Protein AF-A0A9D9QB54-F1 (afdb_monomer_lite)

Secondary structure (DSSP, 8-state):
-HHHHHHHHHHHHHHHHHHHHHHHHHHHHHHHHTTS--PPPHHHHHTT-TTS--HHHHHHHHHHHTTS-TTEEEEEEETTT-BEEEESSTTS-TTPBPPHHHHHHHHHHTTTTEEEEEE--GGGTTSSEEEEEEEETT------HHHHHHHHHHHHHHHHHHHHHHHH-

Structure (mmCIF, N/CA/C/O backbone):
data_AF-A0A9D9QB54-F1
#
_entry.id   AF-A0A9D9QB54-F1
#
loop_
_atom_site.group_PDB
_atom_site.id
_atom_site.type_symbol
_atom_site.label_atom_id
_atom_site.label_alt_id
_atom_site.label_comp_id
_atom_site.label_asym_id
_atom_site.label_entity_id
_atom_site.label_seq_id
_atom_site.pdbx_PDB_ins_code
_atom_site.Cartn_x
_atom_site.Cartn_y
_atom_site.Cartn_z
_atom_site.occupancy
_atom_site.B_iso_or_equiv
_atom_site.auth_seq_id
_atom_site.auth_comp_id
_atom_site.auth_asym_id
_atom_site.auth_atom_id
_atom_site.pdbx_PDB_model_num
ATOM 1 N N . MET A 1 1 ? 40.789 8.961 -47.095 1.00 51.56 1 MET A N 1
ATOM 2 C CA . MET A 1 1 ? 39.612 9.526 -46.387 1.00 51.56 1 MET A CA 1
ATOM 3 C C . MET A 1 1 ? 38.938 8.571 -45.389 1.00 51.56 1 MET A C 1
ATOM 5 O O . MET A 1 1 ? 38.184 9.072 -44.573 1.00 51.56 1 MET A O 1
ATOM 9 N N . LYS A 1 2 ? 39.212 7.252 -45.381 1.00 55.31 2 LYS A N 1
ATOM 10 C CA . LYS A 1 2 ? 38.506 6.275 -44.518 1.00 55.31 2 LYS A CA 1
ATOM 11 C C . LYS A 1 2 ? 38.825 6.368 -43.010 1.00 55.31 2 LYS A C 1
ATOM 13 O O . LYS A 1 2 ? 37.924 6.199 -42.200 1.00 55.31 2 LYS A O 1
ATOM 18 N N . ILE A 1 3 ? 40.056 6.739 -42.642 1.00 61.16 3 ILE A N 1
ATOM 19 C CA . ILE A 1 3 ? 40.488 6.846 -41.233 1.00 61.16 3 ILE A CA 1
ATOM 20 C C . ILE A 1 3 ? 39.731 7.941 -40.467 1.00 61.16 3 ILE A C 1
ATOM 22 O O . ILE A 1 3 ? 39.289 7.699 -39.352 1.00 61.16 3 ILE A O 1
ATOM 26 N N . LYS A 1 4 ? 39.501 9.121 -41.069 1.00 59.84 4 LYS A N 1
ATOM 27 C CA . LYS A 1 4 ? 38.793 10.230 -40.395 1.00 59.84 4 LYS A CA 1
ATOM 28 C C . LYS A 1 4 ? 37.354 9.852 -40.024 1.00 59.84 4 LYS A C 1
ATOM 30 O O . LYS A 1 4 ? 36.880 10.216 -38.953 1.00 59.84 4 LYS A O 1
ATOM 35 N N . THR A 1 5 ? 36.681 9.094 -40.887 1.00 65.06 5 THR A N 1
ATOM 36 C CA . THR A 1 5 ? 35.313 8.618 -40.655 1.00 65.06 5 THR A CA 1
ATOM 37 C C . THR A 1 5 ? 35.266 7.515 -39.595 1.00 65.06 5 THR A C 1
ATOM 39 O O . THR A 1 5 ? 34.358 7.512 -38.771 1.00 65.06 5 THR A O 1
ATOM 42 N N . GLN A 1 6 ? 36.265 6.623 -39.564 1.00 61.62 6 GLN A N 1
ATOM 43 C CA . GLN A 1 6 ? 36.392 5.576 -38.541 1.00 61.62 6 GLN A CA 1
ATOM 44 C C . GLN A 1 6 ? 36.658 6.165 -37.148 1.00 61.62 6 GLN A C 1
ATOM 46 O O . GLN A 1 6 ? 36.022 5.750 -36.184 1.00 61.62 6 GLN A O 1
ATOM 51 N N . SER A 1 7 ? 37.520 7.185 -37.038 1.00 67.88 7 SER A N 1
ATOM 52 C CA . SER A 1 7 ? 37.773 7.883 -35.768 1.00 67.88 7 SER A CA 1
ATOM 53 C C . SER A 1 7 ? 36.525 8.592 -35.241 1.00 67.88 7 SER A C 1
ATOM 55 O O . SER A 1 7 ? 36.246 8.544 -34.047 1.00 67.88 7 SER A O 1
ATOM 57 N N . PHE A 1 8 ? 35.754 9.222 -36.133 1.00 72.81 8 PHE A N 1
ATOM 58 C CA . PHE A 1 8 ? 34.521 9.917 -35.766 1.00 72.81 8 PHE A CA 1
ATOM 59 C C . PHE A 1 8 ? 33.433 8.945 -35.287 1.00 72.81 8 PHE A C 1
ATOM 61 O O . PHE A 1 8 ? 32.773 9.215 -34.289 1.00 72.81 8 PHE A O 1
ATOM 68 N N . LEU A 1 9 ? 33.291 7.787 -35.943 1.00 68.19 9 LEU A N 1
ATOM 69 C CA . LEU A 1 9 ? 32.377 6.715 -35.525 1.00 68.19 9 LEU A CA 1
ATOM 70 C C . LEU A 1 9 ? 32.726 6.155 -34.140 1.00 68.19 9 LEU A C 1
ATOM 72 O O . LEU A 1 9 ? 31.832 5.918 -33.329 1.00 68.19 9 LEU A O 1
ATOM 76 N N . LEU A 1 10 ? 34.017 5.993 -33.850 1.00 69.62 10 LEU A N 1
ATOM 77 C CA . LEU A 1 10 ? 34.497 5.492 -32.561 1.00 69.62 10 LEU A CA 1
ATOM 78 C C . LEU A 1 10 ? 34.233 6.506 -31.436 1.00 69.62 10 LEU A C 1
ATOM 80 O O . LEU A 1 10 ? 33.697 6.150 -30.387 1.00 69.62 10 LEU A O 1
ATOM 84 N N . LEU A 1 11 ? 34.524 7.788 -31.687 1.00 72.94 11 LEU A N 1
ATOM 85 C CA . LEU A 1 11 ? 34.254 8.870 -30.735 1.00 72.94 11 LEU A CA 1
ATOM 86 C C . LEU A 1 11 ? 32.748 9.042 -30.481 1.00 72.94 11 LEU A C 1
ATOM 88 O O . LEU A 1 11 ? 32.321 9.212 -29.341 1.00 72.94 11 LEU A O 1
ATOM 92 N N . ALA A 1 12 ? 31.937 8.951 -31.539 1.00 71.06 12 ALA A N 1
ATOM 93 C CA . ALA A 1 12 ? 30.485 9.015 -31.445 1.00 71.06 12 ALA A CA 1
ATOM 94 C C . ALA A 1 12 ? 29.922 7.844 -30.626 1.00 71.06 12 ALA A C 1
ATOM 96 O O . ALA A 1 12 ? 29.048 8.062 -29.793 1.00 71.06 12 ALA A O 1
ATOM 97 N N . GLY A 1 13 ? 30.456 6.628 -30.783 1.00 67.31 13 GLY A N 1
ATOM 98 C CA . GLY A 1 13 ? 30.081 5.480 -29.954 1.00 67.31 13 GLY A CA 1
ATOM 99 C C . GLY A 1 13 ? 30.371 5.711 -28.468 1.00 67.31 13 GLY A C 1
ATOM 100 O O . GLY A 1 13 ? 29.486 5.538 -27.634 1.00 67.31 13 GLY A O 1
ATOM 101 N N . ILE A 1 14 ? 31.573 6.189 -28.133 1.00 75.56 14 ILE A N 1
ATOM 102 C CA . ILE A 1 14 ? 31.976 6.445 -26.739 1.00 75.56 14 ILE A CA 1
ATOM 103 C C . ILE A 1 14 ? 31.082 7.495 -26.065 1.00 75.56 14 ILE A C 1
ATOM 105 O O . ILE A 1 14 ? 30.858 7.403 -24.864 1.00 75.56 14 ILE A O 1
ATOM 109 N N . ILE A 1 15 ? 30.550 8.469 -26.809 1.00 75.50 15 ILE A N 1
ATOM 110 C CA . ILE A 1 15 ? 29.723 9.550 -26.247 1.00 75.50 15 ILE A CA 1
ATOM 111 C C . ILE A 1 15 ? 28.231 9.196 -26.256 1.00 75.50 15 ILE A C 1
ATOM 113 O O . ILE A 1 15 ? 27.534 9.425 -25.270 1.00 75.50 15 ILE A O 1
ATOM 117 N N . ILE A 1 16 ? 27.720 8.625 -27.347 1.00 75.88 16 ILE A N 1
ATOM 118 C CA . ILE A 1 16 ? 26.283 8.370 -27.517 1.00 75.88 16 ILE A CA 1
ATOM 119 C C . ILE A 1 16 ? 25.831 7.187 -26.652 1.00 75.88 16 ILE A C 1
ATOM 121 O O . ILE A 1 16 ? 24.754 7.244 -26.059 1.00 75.88 16 ILE A O 1
ATOM 125 N N . ILE A 1 17 ? 26.650 6.138 -26.519 1.00 70.12 17 ILE A N 1
ATOM 126 C CA . ILE A 1 17 ? 26.277 4.929 -25.765 1.00 70.12 17 ILE A CA 1
ATOM 127 C C . ILE A 1 17 ? 26.014 5.230 -24.280 1.00 70.12 17 ILE A C 1
ATOM 129 O O . ILE A 1 17 ? 24.939 4.859 -23.801 1.00 70.12 17 ILE A O 1
ATOM 133 N N . PRO A 1 18 ? 26.905 5.922 -23.536 1.00 74.50 18 PRO A N 1
ATOM 134 C CA . PRO A 1 18 ? 26.632 6.273 -22.147 1.00 74.50 18 PRO A CA 1
ATOM 135 C C . PRO A 1 18 ? 25.368 7.111 -21.999 1.00 74.50 18 PRO A C 1
ATOM 137 O O . PRO A 1 18 ? 24.613 6.887 -21.062 1.00 74.50 18 PRO A O 1
ATOM 140 N N . ILE A 1 19 ? 25.104 8.039 -22.925 1.00 78.38 19 ILE A N 1
ATOM 141 C CA . ILE A 1 19 ? 23.927 8.916 -22.870 1.00 78.38 19 ILE A CA 1
ATOM 142 C C . ILE A 1 19 ? 22.635 8.108 -23.050 1.00 78.38 19 ILE A C 1
ATOM 144 O O . ILE A 1 19 ? 21.671 8.313 -22.310 1.00 78.38 19 ILE A O 1
ATOM 148 N N . VAL A 1 20 ? 22.603 7.153 -23.982 1.00 77.56 20 VAL A N 1
ATOM 149 C CA . VAL A 1 20 ? 21.440 6.269 -24.185 1.00 77.56 20 VAL A CA 1
ATOM 150 C C . VAL A 1 20 ? 21.228 5.346 -22.978 1.00 77.56 20 VAL A C 1
ATOM 152 O O . VAL A 1 20 ? 20.096 5.146 -22.530 1.00 77.56 20 VAL A O 1
ATOM 155 N N . LEU A 1 21 ? 22.305 4.826 -22.387 1.00 75.81 21 LEU A N 1
ATOM 156 C CA . LEU A 1 21 ? 22.226 4.004 -21.175 1.00 75.81 21 LEU A CA 1
ATOM 157 C C . LEU A 1 21 ? 21.760 4.811 -19.953 1.00 75.81 21 LEU A C 1
ATOM 159 O O . LEU A 1 21 ? 20.870 4.371 -19.231 1.00 75.81 21 LEU A O 1
ATOM 163 N N . LEU A 1 22 ? 22.302 6.012 -19.743 1.00 77.44 22 LEU A N 1
ATOM 164 C CA . LEU A 1 22 ? 21.913 6.901 -18.646 1.00 77.44 22 LEU A CA 1
ATOM 165 C C . LEU A 1 22 ? 20.468 7.375 -18.782 1.00 77.44 22 LEU A C 1
ATOM 167 O O . LEU A 1 22 ? 19.729 7.349 -17.803 1.00 77.44 22 LEU A O 1
ATOM 171 N N . SER A 1 23 ? 20.049 7.775 -19.983 1.00 74.25 23 SER A N 1
ATOM 172 C CA . SER A 1 23 ? 18.675 8.226 -20.225 1.00 74.25 23 SER A CA 1
ATOM 173 C C . SER A 1 23 ? 17.665 7.095 -20.047 1.00 74.25 23 SER A C 1
ATOM 175 O O . SER A 1 23 ? 16.658 7.297 -19.373 1.00 74.25 23 SER A O 1
ATOM 177 N N . SER A 1 24 ? 17.943 5.892 -20.561 1.00 72.94 24 SER A N 1
ATOM 178 C CA . SER A 1 24 ? 17.076 4.725 -20.343 1.00 72.94 24 SER A CA 1
ATOM 179 C C . SER A 1 24 ? 17.004 4.325 -18.867 1.00 72.94 24 SER A C 1
ATOM 181 O O . SER A 1 24 ? 15.904 4.122 -18.350 1.00 72.94 24 SER A O 1
ATOM 183 N N . TYR A 1 25 ? 18.137 4.302 -18.158 1.00 75.44 25 TYR A N 1
ATOM 184 C CA . TYR A 1 25 ? 18.174 4.045 -16.718 1.00 75.44 25 TYR A CA 1
ATOM 185 C C . TYR A 1 25 ? 17.382 5.092 -15.924 1.00 75.44 25 TYR A C 1
ATOM 187 O O . TYR A 1 25 ? 16.565 4.738 -15.074 1.00 75.44 25 TYR A O 1
ATOM 195 N N . TRP A 1 26 ? 17.571 6.378 -16.230 1.00 75.19 26 TRP A N 1
ATOM 196 C CA . TRP A 1 26 ? 16.858 7.474 -15.577 1.00 75.19 26 TRP A CA 1
ATOM 197 C C . TRP A 1 26 ? 15.345 7.381 -15.800 1.00 75.19 26 TRP A C 1
ATOM 199 O O . TRP A 1 26 ? 14.573 7.537 -14.856 1.00 75.19 26 TRP A O 1
ATOM 209 N N . LEU A 1 27 ? 14.912 7.044 -17.018 1.00 71.31 27 LEU A N 1
ATOM 210 C CA . LEU A 1 27 ? 13.496 6.889 -17.349 1.00 71.31 27 LEU A CA 1
ATOM 211 C C . LEU A 1 27 ? 12.859 5.711 -16.593 1.00 71.31 27 LEU A C 1
ATOM 213 O O . LEU A 1 27 ? 11.761 5.849 -16.053 1.00 71.31 27 LEU A O 1
ATOM 217 N N . MET A 1 28 ? 13.567 4.579 -16.492 1.00 63.81 28 MET A N 1
ATOM 218 C CA . MET A 1 28 ? 13.126 3.423 -15.700 1.00 63.81 28 MET A CA 1
ATOM 219 C C . MET A 1 28 ? 13.053 3.756 -14.205 1.00 63.81 28 MET A C 1
ATOM 221 O O . MET A 1 28 ? 12.087 3.397 -13.531 1.00 63.81 28 MET A O 1
ATOM 225 N N . PHE A 1 29 ? 14.046 4.475 -13.682 1.00 64.06 29 PHE A N 1
ATOM 226 C CA . PHE A 1 29 ? 14.084 4.880 -12.280 1.00 64.06 29 PHE A CA 1
ATOM 227 C C . PHE A 1 29 ? 12.950 5.857 -11.937 1.00 64.06 29 PHE A C 1
ATOM 229 O O . PHE A 1 29 ? 12.258 5.682 -10.935 1.00 64.06 29 PHE A O 1
ATOM 236 N N . HIS A 1 30 ? 12.696 6.841 -12.801 1.00 62.66 30 HIS A N 1
ATOM 237 C CA . HIS A 1 30 ? 11.671 7.853 -12.571 1.00 62.66 30 HIS A CA 1
ATOM 238 C C . HIS A 1 30 ? 10.244 7.290 -12.683 1.00 62.66 30 HIS A C 1
ATOM 240 O O . HIS A 1 30 ? 9.365 7.683 -11.917 1.00 62.66 30 HIS A O 1
ATOM 246 N N . GLN A 1 31 ? 10.001 6.315 -13.569 1.00 57.00 31 GLN A N 1
ATOM 247 C CA . GLN A 1 31 ? 8.706 5.623 -13.623 1.00 57.00 31 GLN A CA 1
ATOM 248 C C . GLN A 1 31 ? 8.407 4.825 -12.347 1.00 57.00 31 GLN A C 1
ATOM 250 O O . GLN A 1 31 ? 7.257 4.769 -11.921 1.00 57.00 31 GLN A O 1
ATOM 255 N N . ARG A 1 32 ? 9.430 4.256 -11.698 1.00 52.44 32 ARG A N 1
ATOM 256 C CA . ARG A 1 32 ? 9.262 3.522 -10.434 1.00 52.44 32 ARG A CA 1
ATOM 257 C C . ARG A 1 32 ? 8.938 4.435 -9.247 1.00 52.44 32 ARG A C 1
ATOM 259 O O . ARG A 1 32 ? 8.271 3.987 -8.320 1.00 52.44 32 ARG A O 1
ATOM 266 N N . GLN A 1 33 ? 9.362 5.702 -9.275 1.00 48.50 33 GLN A N 1
ATOM 267 C CA . GLN A 1 33 ? 9.104 6.666 -8.194 1.00 48.50 33 GLN A CA 1
ATOM 268 C C . GLN A 1 33 ? 7.685 7.252 -8.206 1.00 48.50 33 GLN A C 1
ATOM 270 O O . GLN A 1 33 ? 7.166 7.603 -7.151 1.00 48.50 33 GLN A O 1
ATOM 275 N N . LYS A 1 34 ? 7.019 7.316 -9.366 1.00 43.16 34 LYS A N 1
ATOM 276 C CA . LYS A 1 34 ? 5.667 7.900 -9.492 1.00 43.16 34 LYS A CA 1
ATOM 277 C C . LYS A 1 34 ? 4.533 7.054 -8.891 1.00 43.16 34 LYS A C 1
ATOM 279 O O . LYS A 1 34 ? 3.389 7.484 -8.914 1.00 43.16 34 LYS A O 1
ATOM 284 N N . LEU A 1 35 ? 4.833 5.873 -8.349 1.00 46.62 35 LEU A N 1
ATOM 285 C CA . LEU A 1 35 ? 3.862 5.000 -7.675 1.00 46.62 35 LEU A CA 1
ATOM 286 C C . LEU A 1 35 ? 3.708 5.289 -6.171 1.00 46.62 35 LEU A C 1
ATOM 288 O O . LEU A 1 35 ? 2.917 4.628 -5.496 1.00 46.62 35 LEU A O 1
ATOM 292 N N . GLY A 1 36 ? 4.419 6.285 -5.634 1.00 49.00 36 GLY A N 1
AT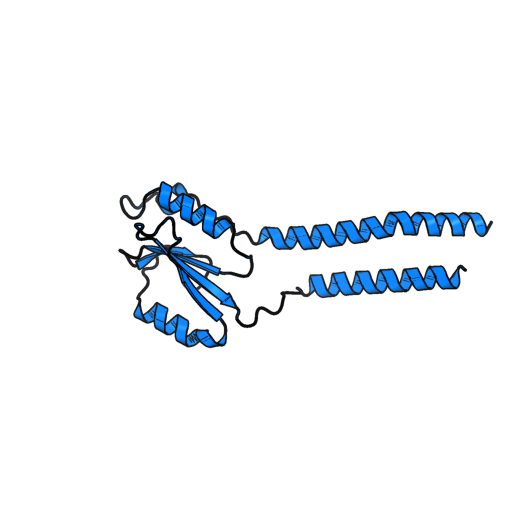OM 293 C CA . GLY A 1 36 ? 4.051 6.883 -4.354 1.00 49.00 36 GLY A CA 1
ATOM 294 C C . GLY A 1 36 ? 2.736 7.640 -4.523 1.00 49.00 36 GLY A C 1
ATOM 295 O O . GLY A 1 36 ? 2.757 8.803 -4.903 1.00 49.00 36 GLY A O 1
ATOM 296 N N . SER A 1 37 ? 1.601 6.962 -4.319 1.00 54.72 37 SER A N 1
ATOM 297 C CA . SER A 1 37 ? 0.285 7.607 -4.209 1.00 54.72 37 SER A CA 1
ATOM 298 C C . SER A 1 37 ? 0.407 8.821 -3.300 1.00 54.72 37 SER A C 1
ATOM 300 O O . SER A 1 37 ? 0.923 8.681 -2.191 1.00 54.72 37 SER A O 1
ATOM 302 N N . ASP A 1 38 ? -0.097 9.966 -3.751 1.00 66.50 38 ASP A N 1
ATOM 303 C CA . ASP A 1 38 ? -0.223 11.152 -2.912 1.00 66.50 38 ASP A CA 1
ATOM 304 C C . ASP A 1 38 ? -1.069 10.759 -1.693 1.00 66.50 38 ASP A C 1
ATOM 306 O O . ASP A 1 38 ? -2.202 10.288 -1.842 1.00 66.50 38 ASP A O 1
ATOM 310 N N . VAL A 1 39 ? -0.460 10.762 -0.504 1.00 73.94 39 VAL A N 1
ATOM 311 C CA . VAL A 1 39 ? -1.145 10.360 0.728 1.00 73.94 39 VAL A CA 1
ATOM 312 C C . VAL A 1 39 ? -1.790 11.618 1.300 1.00 73.94 39 VAL A C 1
ATOM 314 O O . VAL A 1 39 ? -1.049 12.568 1.596 1.00 73.94 39 VAL A O 1
ATOM 317 N N . PRO A 1 40 ? -3.123 11.626 1.479 1.00 76.31 40 PRO A N 1
ATOM 318 C CA . PRO A 1 40 ? -3.844 12.825 1.860 1.00 76.31 40 PRO A CA 1
ATOM 319 C C . PRO A 1 40 ? -3.389 13.385 3.210 1.00 76.31 40 PRO A C 1
ATOM 321 O O . PRO A 1 40 ? -2.948 12.661 4.114 1.00 76.31 40 PRO A O 1
ATOM 324 N N . THR A 1 41 ? -3.462 14.706 3.331 1.00 77.81 41 THR A N 1
ATOM 325 C CA . THR A 1 41 ? -3.109 15.435 4.558 1.00 77.81 41 THR A CA 1
ATOM 326 C C . THR A 1 41 ? -4.217 15.265 5.606 1.00 77.81 41 THR A C 1
ATOM 328 O O . THR A 1 41 ? -5.356 14.967 5.261 1.00 77.81 41 THR A O 1
ATOM 331 N N . TYR A 1 42 ? -3.915 15.459 6.897 1.00 75.31 42 TYR A N 1
ATOM 332 C CA . TYR A 1 42 ? -4.915 15.348 7.975 1.00 75.31 42 TYR A CA 1
ATOM 333 C C . TYR A 1 42 ? -6.178 16.176 7.689 1.00 75.31 42 TYR A C 1
ATOM 335 O O . TYR A 1 42 ? -7.296 15.685 7.826 1.00 75.31 42 TYR A O 1
ATOM 343 N N . GLU A 1 43 ? -6.000 17.409 7.217 1.00 72.44 43 GLU A N 1
ATOM 344 C CA . GLU A 1 43 ? -7.099 18.317 6.875 1.00 72.44 43 GLU A CA 1
ATOM 345 C C . GLU A 1 43 ? -8.013 17.761 5.774 1.00 72.44 43 GLU A C 1
ATOM 347 O O . GLU A 1 43 ? -9.216 17.989 5.808 1.00 72.44 43 GLU A O 1
ATOM 352 N N . GLU A 1 44 ? -7.478 16.994 4.824 1.00 72.56 44 GLU A N 1
ATOM 353 C CA . GLU A 1 44 ? -8.249 16.427 3.709 1.00 72.56 44 GLU A CA 1
ATOM 354 C C . GLU A 1 44 ? -9.121 15.244 4.148 1.00 72.56 44 GLU A C 1
ATOM 356 O O . GLU A 1 44 ? -10.142 14.963 3.529 1.00 72.56 44 GLU A O 1
ATOM 361 N N . ILE A 1 45 ? -8.740 14.553 5.226 1.00 70.88 45 ILE A N 1
ATOM 362 C CA . ILE A 1 45 ? -9.462 13.377 5.736 1.00 70.88 45 ILE A CA 1
ATOM 363 C C . ILE A 1 45 ? -10.440 13.759 6.844 1.00 70.88 45 ILE A C 1
ATOM 365 O O . ILE A 1 45 ? -11.495 13.141 6.979 1.00 70.88 45 ILE A O 1
ATOM 369 N N . PHE A 1 46 ? -10.103 14.774 7.643 1.00 71.56 46 PHE A N 1
ATOM 370 C CA . PHE A 1 46 ? -10.800 15.074 8.895 1.00 71.56 46 PHE A CA 1
ATOM 371 C C . PHE A 1 46 ? -11.590 16.388 8.891 1.00 71.56 46 PHE A C 1
ATOM 373 O O . PHE A 1 46 ? -12.054 16.813 9.948 1.00 71.56 46 PHE A O 1
ATOM 380 N N . GLN A 1 47 ? -11.841 16.988 7.723 1.00 61.69 47 GLN A N 1
ATOM 381 C CA . GLN A 1 47 ? -12.667 18.200 7.593 1.00 61.69 47 GLN A CA 1
ATOM 382 C C . GLN A 1 47 ? -14.099 18.068 8.164 1.00 61.69 47 GLN A C 1
ATOM 384 O O . GLN A 1 47 ? -14.712 19.082 8.487 1.00 61.69 47 GLN A O 1
ATOM 389 N N . GLU A 1 48 ? -14.611 16.847 8.373 1.00 52.06 48 GLU A N 1
ATOM 390 C CA . GLU A 1 48 ? -15.978 16.598 8.870 1.00 52.06 48 GLU A CA 1
ATOM 391 C C . GLU A 1 48 ? -16.083 15.796 10.184 1.00 52.06 48 GLU A C 1
ATOM 393 O O . GLU A 1 48 ? -17.184 15.654 10.720 1.00 52.06 48 GLU A O 1
ATOM 398 N N . LYS A 1 49 ? -14.986 15.264 10.750 1.00 55.91 49 LYS A N 1
ATOM 399 C CA . LYS A 1 49 ? -15.069 14.303 11.874 1.00 55.91 49 LYS A CA 1
ATOM 400 C C . LYS A 1 49 ? -14.241 14.719 13.083 1.00 55.91 49 LYS A C 1
ATOM 402 O O . LYS A 1 49 ? -13.052 14.446 13.176 1.00 55.91 49 LYS A O 1
ATOM 407 N N . GLN A 1 50 ? -14.923 15.318 14.058 1.00 51.00 50 GLN A N 1
ATOM 408 C CA . GLN A 1 50 ? -14.331 15.966 15.235 1.00 51.00 50 GLN A CA 1
ATOM 409 C C . GLN A 1 50 ? -13.600 15.069 16.254 1.00 51.00 50 GLN A C 1
ATOM 411 O O . GLN A 1 50 ? -13.127 15.623 17.235 1.00 51.00 50 GLN A O 1
ATOM 416 N N . ASN A 1 51 ? -13.487 13.739 16.116 1.00 53.62 51 ASN A N 1
ATOM 417 C CA . ASN A 1 51 ? -13.058 12.925 17.274 1.00 53.62 51 ASN A CA 1
ATOM 418 C C . ASN A 1 51 ? -12.339 11.592 17.007 1.00 53.62 51 ASN A C 1
ATOM 420 O O . ASN A 1 51 ? -12.200 10.802 17.937 1.00 53.62 51 ASN A O 1
ATOM 424 N N . LEU A 1 52 ? -11.895 11.287 15.785 1.00 58.91 52 LEU A N 1
ATOM 42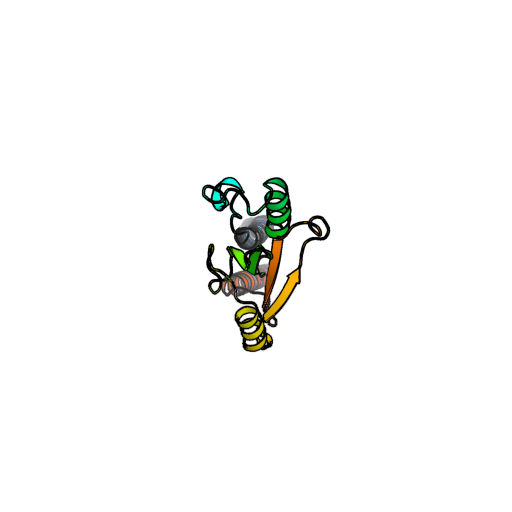5 C CA . LEU A 1 52 ? -11.454 9.913 15.490 1.00 58.91 52 LEU A CA 1
ATOM 426 C C . LEU A 1 52 ? -9.943 9.686 15.576 1.00 58.91 52 LEU A C 1
ATOM 428 O O . LEU A 1 52 ? -9.523 8.555 15.812 1.00 58.91 52 LEU A O 1
ATOM 432 N N . THR A 1 53 ? -9.100 10.712 15.422 1.00 65.69 53 THR A N 1
ATOM 433 C CA . THR A 1 53 ? -7.640 10.553 15.551 1.00 65.69 53 THR A CA 1
ATOM 434 C C . THR A 1 53 ? -6.931 11.893 15.768 1.00 65.69 53 THR A C 1
ATOM 436 O O . THR A 1 53 ? -7.349 12.900 15.208 1.00 65.69 53 THR A O 1
ATOM 439 N N . SER A 1 54 ? -5.839 11.916 16.542 1.00 75.44 54 SER A N 1
ATOM 440 C CA . SER A 1 54 ? -4.943 13.077 16.637 1.00 75.44 54 SER A CA 1
ATOM 441 C C . SER A 1 54 ? -4.278 13.379 15.287 1.00 75.44 54 SER A C 1
ATOM 443 O O . SER A 1 54 ? -3.826 12.466 14.591 1.00 75.44 54 SER A O 1
ATOM 445 N N . ALA A 1 55 ? -4.147 14.664 14.946 1.00 78.44 55 ALA A N 1
ATOM 446 C CA . ALA A 1 55 ? -3.408 15.118 13.763 1.00 78.44 55 ALA A CA 1
ATOM 447 C C . ALA A 1 55 ? -1.958 14.612 13.745 1.00 78.44 55 ALA A C 1
ATOM 449 O O . ALA A 1 55 ? -1.412 14.283 12.692 1.00 78.44 55 ALA A O 1
ATOM 450 N N . GLU A 1 56 ? -1.351 14.495 14.927 1.00 81.81 56 GLU A N 1
ATOM 451 C CA . GLU A 1 56 ? 0.006 13.982 15.081 1.00 81.81 56 GLU A CA 1
ATOM 452 C C . GLU A 1 56 ? 0.101 12.490 14.727 1.00 81.81 56 GLU A C 1
ATOM 454 O O . GLU A 1 56 ? 1.047 12.063 14.061 1.00 81.81 56 GLU A O 1
ATOM 459 N N . ASP A 1 57 ? -0.900 11.696 15.113 1.00 81.88 57 ASP A N 1
ATOM 460 C CA . ASP A 1 57 ? -0.944 10.266 14.803 1.00 81.88 57 ASP A CA 1
ATOM 461 C C . ASP A 1 57 ? -1.144 10.027 13.306 1.00 81.88 57 ASP A C 1
ATOM 463 O O . ASP A 1 57 ? -0.500 9.145 12.726 1.00 81.88 57 ASP A O 1
ATOM 467 N N . TRP A 1 58 ? -1.982 10.852 12.667 1.00 85.31 58 TRP A N 1
ATOM 468 C CA . TRP A 1 58 ? -2.165 10.811 11.220 1.00 85.31 58 TRP A CA 1
ATOM 469 C C . TRP A 1 58 ? -0.865 11.114 10.479 1.00 85.31 58 TRP A C 1
ATOM 471 O O . TRP A 1 58 ? -0.480 10.352 9.595 1.00 85.31 58 TRP A O 1
ATOM 481 N N . GLU A 1 59 ? -0.150 12.177 10.851 1.00 84.88 59 GLU A N 1
ATOM 482 C CA . GLU A 1 59 ? 1.091 12.550 10.166 1.00 84.88 59 GLU A CA 1
ATOM 483 C C . GLU A 1 59 ? 2.180 11.479 10.341 1.00 84.88 59 GLU A C 1
ATOM 485 O O . GLU A 1 59 ? 2.911 11.143 9.402 1.00 84.88 59 GLU A O 1
ATOM 490 N N . ARG A 1 60 ? 2.239 10.835 11.512 1.00 83.50 60 ARG A N 1
ATOM 491 C CA . ARG A 1 60 ? 3.122 9.681 11.736 1.00 83.50 60 ARG A CA 1
ATOM 492 C C . ARG A 1 60 ? 2.767 8.515 10.813 1.00 83.50 60 ARG A C 1
ATOM 494 O O . ARG A 1 60 ? 3.666 7.950 10.185 1.00 83.50 60 ARG A O 1
ATOM 501 N N . ILE A 1 61 ? 1.486 8.171 10.676 1.00 84.75 61 ILE A N 1
ATOM 502 C CA . ILE A 1 61 ? 1.037 7.120 9.750 1.00 84.75 61 ILE A CA 1
ATOM 503 C C . ILE A 1 61 ? 1.278 7.494 8.294 1.00 84.75 61 ILE A C 1
ATOM 505 O O . ILE A 1 61 ? 1.754 6.659 7.525 1.00 84.75 61 ILE A O 1
ATOM 509 N N . ARG A 1 62 ? 1.038 8.749 7.924 1.00 84.75 62 ARG A N 1
ATOM 510 C CA . ARG A 1 62 ? 1.325 9.277 6.595 1.00 84.75 62 ARG A CA 1
ATOM 511 C C . ARG A 1 62 ? 2.795 9.079 6.260 1.00 84.75 62 ARG A C 1
ATOM 513 O O . ARG A 1 62 ? 3.108 8.472 5.242 1.00 84.75 62 ARG A O 1
ATOM 520 N N . SER A 1 63 ? 3.698 9.473 7.157 1.00 82.94 63 SER A N 1
ATOM 521 C CA . SER A 1 63 ? 5.140 9.297 6.964 1.00 82.94 63 SER A CA 1
ATOM 522 C C . SER A 1 63 ? 5.552 7.825 6.790 1.00 82.94 63 SER A C 1
ATOM 524 O O . SER A 1 63 ? 6.461 7.523 6.013 1.00 82.94 63 SER A O 1
ATOM 526 N N . PHE A 1 64 ? 4.864 6.903 7.472 1.00 82.06 64 PHE A N 1
ATOM 527 C CA . PHE A 1 64 ? 5.074 5.462 7.342 1.00 82.06 64 PHE A CA 1
ATOM 528 C C . PHE A 1 64 ? 4.592 4.941 5.981 1.00 82.06 64 PHE A C 1
ATOM 530 O O . PHE A 1 64 ? 5.319 4.220 5.297 1.00 82.06 64 PHE A O 1
ATOM 537 N N . ILE A 1 65 ? 3.396 5.345 5.556 1.00 82.69 65 ILE A N 1
ATOM 538 C CA . ILE A 1 65 ? 2.772 4.916 4.299 1.00 82.69 65 ILE A CA 1
ATOM 539 C C . ILE A 1 65 ? 3.498 5.498 3.090 1.00 82.69 65 ILE A C 1
ATOM 541 O O . ILE A 1 65 ? 3.706 4.785 2.113 1.00 82.69 65 ILE A O 1
ATOM 545 N N . SER A 1 66 ? 3.952 6.748 3.159 1.00 79.50 66 SER A N 1
ATOM 546 C CA . SER A 1 66 ? 4.685 7.406 2.073 1.00 79.50 66 SER A CA 1
ATOM 547 C C . SER A 1 66 ? 6.027 6.738 1.756 1.00 79.50 66 SER A C 1
ATOM 549 O O . SER A 1 66 ? 6.567 6.926 0.670 1.00 79.50 66 SER A O 1
ATOM 551 N N . ARG A 1 67 ? 6.578 5.934 2.677 1.00 77.00 67 ARG A N 1
ATOM 552 C CA . ARG A 1 67 ? 7.832 5.182 2.481 1.00 77.00 67 ARG A CA 1
ATOM 553 C C . ARG A 1 67 ? 7.614 3.752 1.977 1.00 77.00 67 ARG A C 1
ATOM 555 O O . ARG A 1 67 ? 8.576 2.989 1.886 1.00 77.00 67 ARG A O 1
ATOM 562 N N . ARG A 1 68 ? 6.371 3.359 1.683 1.00 73.69 68 ARG A N 1
ATOM 563 C CA . ARG A 1 68 ? 6.050 1.986 1.281 1.00 73.69 68 ARG A CA 1
ATOM 564 C C . ARG A 1 68 ? 6.618 1.633 -0.102 1.00 73.69 68 ARG A C 1
ATOM 566 O O . ARG A 1 68 ? 6.686 2.494 -0.982 1.00 73.69 68 ARG A O 1
ATOM 573 N N . PRO A 1 69 ? 6.954 0.355 -0.338 1.00 69.94 69 PRO A N 1
ATOM 574 C CA . PRO A 1 69 ? 7.224 -0.150 -1.677 1.00 69.94 69 PRO A CA 1
ATOM 575 C C . PRO A 1 69 ? 6.022 0.054 -2.624 1.00 69.94 69 PRO A C 1
ATOM 577 O O . PRO A 1 69 ? 4.879 -0.117 -2.200 1.00 69.94 69 PRO A O 1
ATOM 580 N N . PRO A 1 70 ? 6.249 0.346 -3.918 1.00 67.75 70 PRO A N 1
ATOM 581 C CA . PRO A 1 70 ? 5.183 0.651 -4.882 1.00 67.75 70 PRO A CA 1
ATOM 582 C C . PRO A 1 70 ? 4.268 -0.539 -5.217 1.00 67.75 70 PRO A C 1
ATOM 584 O O . PRO A 1 70 ? 3.229 -0.363 -5.838 1.00 67.75 70 PRO A O 1
ATOM 587 N N . ASN A 1 71 ? 4.654 -1.757 -4.833 1.00 73.94 71 ASN A N 1
ATOM 588 C CA . ASN A 1 71 ? 3.886 -2.989 -5.027 1.00 73.94 71 ASN A CA 1
ATOM 589 C C . ASN A 1 71 ? 3.045 -3.381 -3.798 1.00 73.94 71 ASN A C 1
ATOM 591 O O . ASN A 1 71 ? 2.578 -4.519 -3.717 1.00 73.94 71 ASN A O 1
ATOM 595 N N . MET A 1 72 ? 2.916 -2.481 -2.822 1.00 83.00 72 MET A N 1
ATOM 596 C CA . MET A 1 72 ? 2.094 -2.685 -1.636 1.00 83.00 72 MET A CA 1
ATOM 597 C C . MET A 1 72 ? 0.889 -1.763 -1.673 1.00 83.00 72 MET A C 1
ATOM 599 O O . MET A 1 72 ? 1.019 -0.541 -1.753 1.00 83.00 72 MET A O 1
ATOM 603 N N . GLU A 1 73 ? -0.282 -2.362 -1.540 1.00 87.19 73 GLU A N 1
ATOM 604 C CA . GLU A 1 73 ? -1.510 -1.625 -1.297 1.00 87.19 73 GLU A CA 1
ATOM 605 C C . GLU A 1 73 ? -1.767 -1.586 0.200 1.00 87.19 73 GLU A C 1
ATOM 607 O O . GLU A 1 73 ? -1.425 -2.506 0.950 1.00 87.19 73 GLU A O 1
ATOM 612 N N . ILE A 1 74 ? -2.363 -0.492 0.643 1.00 89.56 74 ILE A N 1
ATOM 613 C CA . ILE A 1 74 ? -2.594 -0.210 2.050 1.00 89.56 74 ILE A CA 1
ATOM 614 C C . ILE A 1 74 ? -3.993 0.347 2.247 1.00 89.56 74 ILE A C 1
ATOM 616 O O . ILE A 1 74 ? -4.448 1.183 1.463 1.00 89.56 74 ILE A O 1
ATOM 620 N N . THR A 1 75 ? -4.607 -0.070 3.344 1.00 90.50 75 THR A N 1
ATOM 621 C CA . THR A 1 75 ? -5.825 0.497 3.908 1.00 90.50 75 THR A CA 1
ATOM 622 C C . THR A 1 75 ? -5.546 0.868 5.361 1.00 90.50 75 THR A C 1
ATOM 624 O O . THR A 1 75 ? -5.071 0.041 6.136 1.00 90.50 75 THR A O 1
ATOM 627 N N . VAL A 1 76 ? -5.815 2.115 5.730 1.00 89.56 76 VAL A N 1
ATOM 628 C CA . VAL A 1 76 ? -5.776 2.615 7.105 1.00 89.56 76 VAL A CA 1
ATOM 629 C C . VAL A 1 76 ? -7.199 2.730 7.596 1.00 89.56 76 VAL A C 1
ATOM 631 O O . VAL A 1 76 ? -8.035 3.359 6.944 1.00 89.56 76 VAL A O 1
ATOM 634 N N . PHE A 1 77 ? -7.462 2.150 8.754 1.00 89.50 77 PHE A N 1
ATOM 635 C CA . PHE A 1 77 ? -8.755 2.246 9.402 1.00 89.50 77 PHE A CA 1
ATOM 636 C C . PHE A 1 77 ? -8.587 2.484 10.897 1.00 89.50 77 PHE A C 1
ATOM 638 O O . PHE A 1 77 ? -7.566 2.139 11.499 1.00 89.50 77 PHE A O 1
ATOM 645 N N . ASP A 1 78 ? -9.603 3.092 11.489 1.00 87.81 78 ASP A N 1
ATOM 646 C CA . ASP A 1 78 ? -9.696 3.267 12.930 1.00 87.81 78 ASP A CA 1
ATOM 647 C C . ASP A 1 78 ? -10.271 1.994 13.564 1.00 87.81 78 ASP A C 1
ATOM 649 O O . ASP A 1 78 ? -11.356 1.544 13.213 1.00 87.81 78 ASP A O 1
ATOM 653 N N . LYS A 1 79 ? -9.557 1.400 14.518 1.00 86.12 79 LYS A N 1
ATOM 654 C CA . LYS A 1 79 ? -9.969 0.201 15.258 1.00 86.12 79 LYS A CA 1
ATOM 655 C C . LYS A 1 79 ? -11.220 0.429 16.106 1.00 86.12 79 LYS A C 1
ATOM 657 O O . LYS A 1 79 ? -11.952 -0.526 16.350 1.00 86.12 79 LYS A O 1
ATOM 662 N N . ALA A 1 80 ? -11.448 1.650 16.596 1.00 83.94 80 ALA A N 1
ATOM 663 C CA . ALA A 1 80 ? -12.589 1.944 17.461 1.00 83.94 80 ALA A CA 1
ATOM 664 C C . ALA A 1 80 ? -13.902 1.964 16.669 1.00 83.94 80 ALA A C 1
ATOM 666 O O . ALA A 1 80 ? -14.908 1.409 17.110 1.00 83.94 80 ALA A O 1
ATOM 667 N N . THR A 1 81 ? -13.886 2.575 15.485 1.00 85.25 81 THR A N 1
ATOM 668 C CA . THR A 1 81 ? -15.071 2.709 14.623 1.00 85.25 81 THR A CA 1
ATOM 669 C C . THR A 1 81 ? -15.134 1.713 13.474 1.00 85.25 81 THR A C 1
ATOM 671 O O . THR A 1 81 ? -16.178 1.597 12.825 1.00 85.25 81 THR A O 1
ATOM 674 N N . MET A 1 82 ? -14.037 0.992 13.238 1.00 87.75 82 MET A N 1
ATOM 675 C CA . MET A 1 82 ? -13.794 0.161 12.061 1.00 87.75 82 MET A CA 1
ATOM 676 C C . MET A 1 82 ? -13.934 0.934 10.744 1.00 87.75 82 MET A C 1
ATOM 678 O O . MET A 1 82 ? -14.204 0.344 9.703 1.00 87.75 82 MET A O 1
ATOM 682 N N . GLU A 1 83 ? -13.782 2.255 10.764 1.00 89.06 83 GLU A N 1
ATOM 683 C CA . GLU A 1 83 ? -13.975 3.090 9.586 1.00 89.06 83 GLU A CA 1
ATOM 684 C C . GLU A 1 83 ? -12.676 3.258 8.791 1.00 89.06 83 GLU A C 1
ATOM 686 O O . GLU A 1 83 ? -11.622 3.545 9.360 1.00 89.06 83 GLU A O 1
ATOM 691 N N . VAL A 1 84 ? -12.749 3.096 7.468 1.00 88.88 84 VAL A N 1
ATOM 692 C CA . VAL A 1 84 ? -11.630 3.334 6.550 1.00 88.88 84 VAL A CA 1
ATOM 693 C C . VAL A 1 84 ? -11.360 4.830 6.434 1.00 88.88 84 VAL A C 1
ATOM 695 O O . VAL A 1 84 ? -12.183 5.584 5.920 1.00 88.88 84 VAL A O 1
ATOM 698 N N . LEU A 1 85 ? -10.164 5.249 6.830 1.00 86.62 85 LEU A N 1
ATOM 699 C CA . LEU A 1 85 ? -9.710 6.637 6.729 1.00 86.62 85 LEU A CA 1
ATOM 700 C C . LEU A 1 85 ? -8.983 6.906 5.414 1.00 86.62 85 LEU A C 1
ATOM 702 O O . LEU A 1 85 ? -9.086 7.989 4.851 1.00 86.62 85 LEU A O 1
ATOM 706 N N . TYR A 1 86 ? -8.256 5.908 4.917 1.00 86.62 86 TYR A N 1
ATOM 707 C CA . TYR A 1 86 ? -7.534 5.979 3.654 1.00 86.62 86 TYR A CA 1
ATOM 708 C C . TYR A 1 86 ? -7.359 4.578 3.088 1.00 86.62 86 TYR A C 1
ATOM 710 O O . TYR A 1 86 ? -7.094 3.632 3.826 1.00 86.62 86 TYR A O 1
ATOM 718 N N . SER A 1 87 ? -7.467 4.430 1.774 1.00 86.44 87 SER A N 1
ATOM 719 C CA . SER A 1 87 ? -7.246 3.147 1.125 1.00 86.44 87 SER A CA 1
ATOM 720 C C . SER A 1 87 ? -6.727 3.326 -0.286 1.00 86.44 87 SER A C 1
ATOM 722 O O . SER A 1 87 ? -7.151 4.209 -1.022 1.00 86.44 87 SER A O 1
ATOM 724 N N . THR A 1 88 ? -5.819 2.436 -0.657 1.00 85.31 88 THR A N 1
ATOM 725 C CA . THR A 1 88 ? -5.388 2.216 -2.044 1.00 85.31 88 THR A CA 1
ATOM 726 C C . THR A 1 88 ? -5.908 0.902 -2.609 1.00 85.31 88 THR A C 1
ATOM 728 O O . THR A 1 88 ? -5.685 0.612 -3.777 1.00 85.31 88 THR A O 1
ATOM 731 N N . MET A 1 89 ? -6.611 0.111 -1.795 1.00 83.75 89 MET A N 1
ATOM 732 C CA . MET A 1 89 ? -7.303 -1.089 -2.244 1.00 83.75 89 MET A CA 1
ATOM 733 C C . MET A 1 89 ? -8.698 -0.695 -2.723 1.00 83.75 89 MET A C 1
ATOM 735 O O . MET A 1 89 ? -9.477 -0.147 -1.945 1.00 83.75 89 MET A O 1
ATOM 739 N N . GLU A 1 90 ? -9.039 -1.028 -3.967 1.00 81.69 90 GLU A N 1
ATOM 740 C CA . GLU A 1 90 ? -10.361 -0.738 -4.551 1.00 81.69 90 GLU A CA 1
ATOM 741 C C . GLU A 1 90 ? -11.522 -1.350 -3.749 1.00 81.69 90 GLU A C 1
ATOM 743 O O . GLU A 1 90 ? -12.640 -0.848 -3.780 1.00 81.69 90 GLU A O 1
ATOM 748 N N . GLN A 1 91 ? -11.262 -2.435 -3.015 1.00 84.00 91 GLN A N 1
ATOM 749 C CA . GLN A 1 91 ? -12.273 -3.170 -2.253 1.00 84.00 91 GLN A CA 1
ATOM 750 C C . GLN A 1 91 ? -12.687 -2.482 -0.946 1.00 84.00 91 GLN A C 1
ATOM 752 O O . GLN A 1 91 ? -13.718 -2.837 -0.376 1.00 84.00 91 GLN A O 1
ATOM 757 N N . PHE A 1 92 ? -11.889 -1.527 -0.463 1.00 87.44 92 PHE A N 1
ATOM 758 C CA . PHE A 1 92 ? -12.142 -0.804 0.779 1.00 87.44 92 PHE A CA 1
ATOM 759 C C . PHE A 1 92 ? -12.171 0.688 0.474 1.00 87.44 92 PHE A C 1
ATOM 761 O O . PHE A 1 92 ? -11.120 1.312 0.345 1.00 87.44 92 PHE A O 1
ATOM 768 N N . ALA A 1 93 ? -13.363 1.259 0.328 1.00 83.44 93 ALA A N 1
ATOM 769 C CA . ALA A 1 93 ? -13.519 2.679 0.033 1.00 83.44 93 ALA A CA 1
ATOM 770 C C . ALA A 1 93 ? -13.325 3.534 1.296 1.00 83.44 93 ALA A C 1
ATOM 772 O O . ALA A 1 93 ? -13.630 3.098 2.405 1.00 83.44 93 ALA A O 1
ATOM 773 N N . GLN A 1 94 ? -12.853 4.772 1.134 1.00 83.38 94 GLN A N 1
ATOM 774 C CA . GLN A 1 94 ? -12.793 5.738 2.234 1.00 83.38 94 GLN A CA 1
ATOM 775 C C . GLN A 1 94 ? -14.197 5.989 2.813 1.00 83.38 94 GLN A C 1
ATOM 777 O O . GLN A 1 94 ? -15.176 6.069 2.074 1.00 83.38 94 GLN A O 1
ATOM 782 N N . GLY A 1 95 ? -14.304 6.071 4.140 1.00 82.88 95 GLY A N 1
ATOM 783 C CA . GLY A 1 95 ? -15.566 6.219 4.871 1.00 82.88 95 GLY A CA 1
ATOM 784 C C . GLY A 1 95 ? -16.367 4.923 5.043 1.00 82.88 95 GLY A C 1
ATOM 785 O O . GLY A 1 95 ? -17.364 4.899 5.768 1.00 82.88 95 GLY A O 1
ATOM 786 N N . GLN A 1 96 ? -15.949 3.820 4.413 1.00 86.81 96 GLN A N 1
ATOM 787 C CA . GLN A 1 96 ? -16.590 2.522 4.593 1.00 86.81 96 GLN A CA 1
ATOM 7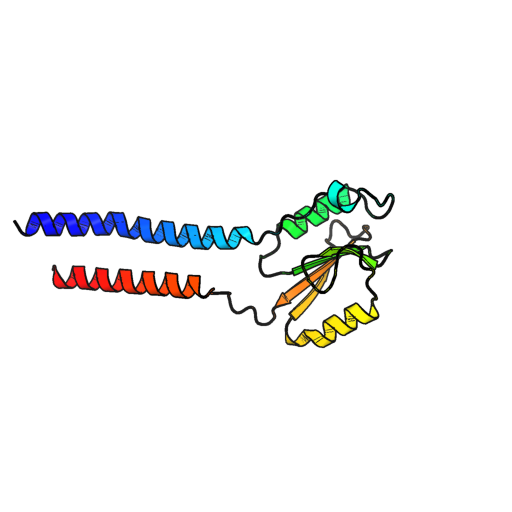88 C C . GLN A 1 96 ? -16.327 1.989 6.005 1.00 86.81 96 GLN A C 1
ATOM 790 O O . GLN A 1 96 ? -15.191 1.985 6.477 1.00 86.81 96 GLN A O 1
ATOM 795 N N . LYS A 1 97 ? -17.363 1.463 6.667 1.00 89.44 97 LYS A N 1
ATOM 796 C CA . LYS A 1 97 ? -17.187 0.661 7.883 1.00 89.44 97 LYS A CA 1
ATOM 797 C C . LYS A 1 97 ? -16.846 -0.776 7.517 1.00 89.44 97 LYS A C 1
ATOM 799 O O . LYS A 1 97 ? -17.584 -1.436 6.786 1.00 89.44 97 LYS A O 1
ATOM 804 N N . LEU A 1 98 ? -15.727 -1.250 8.037 1.00 88.50 98 LEU A N 1
ATOM 805 C CA . LEU A 1 98 ? -15.259 -2.612 7.881 1.00 88.50 98 LEU A CA 1
ATOM 806 C C . LEU A 1 98 ? -15.942 -3.512 8.910 1.00 88.50 98 LEU A C 1
ATOM 808 O O . LEU A 1 98 ? -16.045 -3.187 10.090 1.00 88.50 98 LEU A O 1
ATOM 812 N N . ASP A 1 99 ? -16.375 -4.681 8.459 1.00 88.81 99 ASP A N 1
ATOM 813 C CA . ASP A 1 99 ? -16.751 -5.772 9.348 1.00 88.81 99 ASP A CA 1
ATOM 814 C C . ASP A 1 99 ? -15.554 -6.719 9.473 1.00 88.81 99 ASP A C 1
ATOM 816 O O . ASP A 1 99 ? -15.004 -7.171 8.465 1.00 88.81 99 ASP A O 1
ATOM 820 N N . ASN A 1 100 ? -15.164 -7.039 10.709 1.00 85.12 100 ASN A N 1
ATOM 821 C CA . ASN A 1 100 ? -14.091 -7.986 11.008 1.00 85.12 100 ASN A CA 1
ATOM 822 C C . ASN A 1 100 ? -14.298 -9.330 10.308 1.00 85.12 100 ASN A C 1
ATOM 824 O O . ASN A 1 100 ? -13.334 -9.926 9.824 1.00 85.12 100 ASN A O 1
ATOM 828 N N . ARG A 1 101 ? -15.547 -9.806 10.227 1.00 87.44 101 ARG A N 1
ATOM 829 C CA . ARG A 1 101 ? -15.847 -11.073 9.556 1.00 87.44 101 ARG A CA 1
ATOM 830 C C . ARG A 1 101 ? -15.576 -10.978 8.058 1.00 87.44 101 ARG A C 1
ATOM 832 O O . ARG A 1 101 ? -14.924 -11.861 7.509 1.00 87.44 101 ARG A O 1
ATOM 839 N N . ASN A 1 102 ? -16.010 -9.890 7.428 1.00 85.94 102 ASN A N 1
ATOM 840 C CA . ASN A 1 102 ? -15.802 -9.658 6.000 1.00 85.94 102 ASN A CA 1
ATOM 841 C C . ASN A 1 102 ? -14.322 -9.439 5.667 1.00 85.94 102 ASN A C 1
ATOM 843 O O . ASN A 1 102 ? -13.851 -9.958 4.662 1.00 85.94 102 ASN A O 1
ATOM 847 N N . LEU A 1 103 ? -13.571 -8.738 6.521 1.00 87.94 103 LEU A N 1
ATOM 848 C CA . LEU A 1 103 ? -12.119 -8.570 6.386 1.00 87.94 103 LEU A CA 1
ATOM 849 C C . LEU A 1 103 ? -11.379 -9.907 6.448 1.00 87.94 103 LEU A C 1
ATOM 851 O O . LEU A 1 103 ? -10.525 -10.188 5.606 1.00 87.94 103 LEU A O 1
ATOM 855 N N . LEU A 1 104 ? -11.703 -10.731 7.449 1.00 89.12 104 LEU A N 1
ATOM 856 C CA . LEU A 1 104 ? -11.072 -12.034 7.621 1.00 89.12 104 LEU A CA 1
ATOM 857 C C . LEU A 1 104 ? -11.422 -12.961 6.458 1.00 89.12 104 LEU A C 1
ATOM 859 O O . LEU A 1 104 ? -10.529 -13.580 5.888 1.00 89.12 104 LEU A O 1
ATOM 863 N N . GLN A 1 105 ? -12.699 -13.012 6.078 1.00 91.31 105 GLN A N 1
ATOM 864 C CA . GLN A 1 105 ? -13.157 -13.826 4.961 1.00 91.31 105 GLN A CA 1
ATOM 865 C C . GLN A 1 105 ? -12.511 -13.381 3.647 1.00 91.31 105 GLN A C 1
ATOM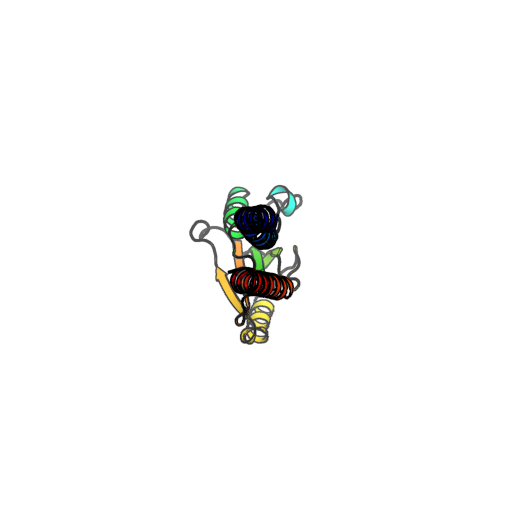 867 O O . GLN A 1 105 ? -11.939 -14.206 2.946 1.00 91.31 105 GLN A O 1
ATOM 872 N N . TYR A 1 106 ? -12.464 -12.077 3.374 1.00 90.69 106 TYR A N 1
ATOM 873 C CA . TYR A 1 106 ? -11.763 -11.534 2.214 1.00 90.69 106 TYR A CA 1
ATOM 874 C C . TYR A 1 106 ? -10.277 -11.915 2.192 1.00 90.69 106 TYR A C 1
ATOM 876 O O . TYR A 1 106 ? -9.753 -12.307 1.148 1.00 90.69 106 TYR A O 1
ATOM 884 N N . SER A 1 107 ? -9.599 -11.830 3.341 1.00 89.94 107 SER A N 1
ATOM 885 C CA . SER A 1 107 ? -8.197 -12.234 3.484 1.00 89.94 107 SER A CA 1
ATOM 886 C C . SER A 1 107 ? -8.005 -13.726 3.204 1.00 89.94 107 SER A C 1
ATOM 888 O O . SER A 1 107 ? -7.074 -14.100 2.495 1.00 89.94 107 SER A O 1
ATOM 890 N N . MET A 1 108 ? -8.908 -14.579 3.700 1.00 90.50 108 MET A N 1
ATOM 891 C CA . MET A 1 108 ? -8.878 -16.024 3.458 1.00 90.50 108 MET A CA 1
ATOM 892 C C . MET A 1 108 ? -9.136 -16.362 1.987 1.00 90.50 108 MET A C 1
ATOM 894 O O . MET A 1 108 ? -8.339 -17.090 1.390 1.00 90.50 108 MET A O 1
ATOM 898 N N . ASP A 1 109 ? -10.177 -15.781 1.393 1.00 93.19 109 ASP A N 1
ATOM 899 C CA . ASP A 1 109 ? -10.596 -16.020 0.006 1.00 93.19 109 ASP A CA 1
ATOM 900 C C . ASP A 1 109 ? -9.534 -15.577 -1.010 1.00 93.19 109 ASP A C 1
ATOM 902 O O . ASP A 1 109 ? -9.441 -16.134 -2.099 1.00 93.19 109 ASP A O 1
ATOM 906 N N . ASN A 1 110 ? -8.707 -14.592 -0.649 1.00 91.00 110 ASN A N 1
ATOM 907 C CA . ASN A 1 110 ? -7.647 -14.047 -1.500 1.00 91.00 110 ASN A CA 1
ATOM 908 C C . ASN A 1 110 ? -6.234 -14.426 -1.021 1.00 91.00 110 ASN A C 1
ATOM 910 O O . ASN A 1 110 ? -5.231 -13.879 -1.501 1.00 91.00 110 ASN A O 1
ATOM 914 N N . SER A 1 111 ? -6.135 -15.338 -0.050 1.00 89.06 111 SER A N 1
ATOM 915 C CA . SER A 1 111 ? -4.867 -15.735 0.569 1.00 89.06 111 SER A CA 1
ATOM 916 C C . SER A 1 111 ? -3.949 -16.486 -0.393 1.00 89.06 111 SER A C 1
ATOM 918 O O . SER A 1 111 ? -2.743 -16.541 -0.176 1.00 89.06 111 SER A O 1
ATOM 920 N N . ASP A 1 112 ? -4.466 -17.060 -1.471 1.00 88.81 112 ASP A N 1
ATOM 921 C CA . ASP A 1 112 ? -3.689 -17.713 -2.524 1.00 88.81 112 ASP A CA 1
ATOM 922 C C . ASP A 1 112 ? -2.893 -16.703 -3.374 1.00 88.81 112 ASP A C 1
ATOM 924 O O . ASP A 1 112 ? -1.779 -16.993 -3.825 1.00 88.81 112 ASP A O 1
ATOM 928 N N . ARG A 1 113 ? -3.438 -15.493 -3.543 1.00 86.81 113 ARG A N 1
ATOM 929 C CA . ARG A 1 113 ? -2.890 -14.428 -4.391 1.00 86.81 113 ARG A CA 1
ATOM 930 C C . ARG A 1 113 ? -2.077 -13.398 -3.624 1.00 86.81 113 ARG A C 1
ATOM 932 O O . ARG A 1 113 ? -1.085 -12.901 -4.164 1.00 86.81 113 ARG A O 1
ATOM 939 N N . TYR A 1 114 ? -2.450 -13.096 -2.383 1.00 90.19 114 TYR A N 1
ATOM 940 C CA . TYR A 1 114 ? -1.857 -11.994 -1.629 1.00 90.19 114 TYR A CA 1
ATOM 941 C C . TYR A 1 114 ? -1.350 -12.401 -0.243 1.00 90.19 114 TYR A C 1
ATOM 943 O O . TYR A 1 114 ? -1.904 -13.272 0.425 1.00 90.19 114 TYR A O 1
ATOM 951 N N . PHE A 1 115 ? -0.273 -11.752 0.198 1.00 90.12 115 PHE A N 1
ATOM 952 C CA . PHE A 1 115 ? 0.107 -11.677 1.601 1.00 90.12 115 PHE A CA 1
ATOM 953 C C . PHE A 1 115 ? -0.614 -10.495 2.240 1.00 90.12 115 PHE A C 1
ATOM 955 O O . PHE A 1 115 ? -0.537 -9.373 1.734 1.00 90.12 115 PHE A O 1
ATOM 962 N N . PHE A 1 116 ? -1.270 -10.760 3.363 1.00 91.62 116 PHE A N 1
ATOM 963 C CA . PHE A 1 116 ? -1.930 -9.757 4.183 1.00 91.62 116 PHE A CA 1
ATOM 964 C C . PHE A 1 116 ? -1.164 -9.580 5.488 1.00 91.62 116 PHE A C 1
ATOM 966 O O . PHE A 1 116 ? -0.764 -10.561 6.117 1.00 91.62 116 PHE A O 1
ATOM 973 N N . GLN A 1 117 ? -0.985 -8.334 5.910 1.00 90.38 117 GLN A N 1
ATOM 974 C CA . GLN A 1 117 ? -0.381 -8.005 7.191 1.00 90.38 117 GLN A CA 1
ATOM 975 C C . GLN A 1 117 ? -1.160 -6.865 7.839 1.00 90.38 117 GLN A C 1
ATOM 977 O O . GLN A 1 117 ? -1.353 -5.819 7.229 1.00 90.38 117 GLN A O 1
ATOM 982 N N . MET A 1 118 ? -1.600 -7.062 9.079 1.00 89.38 118 MET A N 1
ATOM 983 C CA . MET A 1 118 ? -2.153 -5.989 9.903 1.00 89.38 118 MET A CA 1
ATOM 984 C C . MET A 1 118 ? -1.078 -5.523 10.875 1.00 89.38 118 MET A C 1
ATOM 986 O O . MET A 1 118 ? -0.523 -6.331 11.622 1.00 89.38 118 MET A O 1
ATOM 990 N N . ILE A 1 119 ? -0.758 -4.233 10.837 1.00 87.50 119 ILE A N 1
ATOM 991 C CA . ILE A 1 119 ? 0.281 -3.632 11.671 1.00 87.50 119 ILE A CA 1
ATOM 992 C C . ILE A 1 119 ? -0.248 -2.325 12.246 1.00 87.50 119 ILE A C 1
ATOM 994 O O . ILE A 1 119 ? -0.787 -1.488 11.526 1.00 87.50 119 ILE A O 1
ATOM 998 N N . THR A 1 120 ? -0.002 -2.121 13.532 1.00 84.25 120 THR A N 1
ATOM 999 C CA . THR A 1 120 ? 0.023 -0.786 14.130 1.00 84.25 120 THR A CA 1
ATOM 1000 C C . THR A 1 120 ? 1.492 -0.392 14.274 1.00 84.25 120 THR A C 1
ATOM 1002 O O . THR A 1 120 ? 2.245 -1.144 14.907 1.00 84.25 120 THR A O 1
ATOM 1005 N N . PRO A 1 121 ? 1.954 0.715 13.661 1.00 72.75 121 PRO A N 1
ATOM 1006 C CA . PRO A 1 121 ? 3.350 1.124 13.760 1.00 72.75 121 PRO A CA 1
ATOM 1007 C C . PRO A 1 121 ? 3.808 1.212 15.229 1.00 72.75 121 PRO A C 1
ATOM 1009 O O . PRO A 1 121 ? 3.028 1.640 16.079 1.00 72.75 121 PRO A O 1
ATOM 1012 N N . PRO A 1 122 ? 5.060 0.845 15.568 1.00 70.56 122 PRO A N 1
ATOM 1013 C CA . PRO A 1 122 ? 5.514 0.771 16.963 1.00 70.56 122 PRO A CA 1
ATOM 1014 C C . PRO A 1 122 ? 5.347 2.081 17.744 1.00 70.56 122 PRO A C 1
ATOM 1016 O O . PRO A 1 122 ? 5.075 2.054 18.940 1.00 70.56 122 PRO A O 1
ATOM 1019 N N . HIS A 1 123 ? 5.477 3.215 17.052 1.00 70.62 123 HIS A N 1
ATOM 1020 C CA . HIS A 1 123 ? 5.330 4.570 17.597 1.00 70.62 123 HIS A CA 1
ATOM 1021 C C . HIS A 1 123 ? 3.868 5.002 17.806 1.00 70.62 123 HIS A C 1
ATOM 1023 O O . HIS A 1 123 ? 3.617 6.122 18.237 1.00 70.62 123 HIS A O 1
ATOM 1029 N N . LEU A 1 124 ? 2.918 4.129 17.470 1.00 72.88 124 LEU A N 1
ATOM 1030 C CA . LEU A 1 124 ? 1.478 4.369 17.462 1.00 72.88 124 LEU A CA 1
ATOM 1031 C C . LEU A 1 124 ? 0.713 3.271 18.214 1.00 72.88 124 LEU A C 1
ATOM 1033 O O . LEU A 1 124 ? -0.482 3.097 18.000 1.00 72.88 124 LEU A O 1
ATOM 1037 N N . LYS A 1 125 ? 1.383 2.525 19.106 1.00 67.69 125 LYS A N 1
ATOM 1038 C CA . LYS A 1 125 ? 0.767 1.440 19.897 1.00 67.69 125 LYS A CA 1
ATOM 1039 C C . LYS A 1 125 ? -0.448 1.878 20.719 1.00 67.69 125 LYS A C 1
ATOM 1041 O O . LYS A 1 125 ? -1.307 1.045 20.988 1.00 67.69 125 LYS A O 1
ATOM 1046 N N . GLU A 1 126 ? -0.495 3.144 21.121 1.00 72.56 126 GLU A N 1
ATOM 1047 C CA . GLU A 1 126 ? -1.622 3.732 21.857 1.00 72.56 126 GLU A CA 1
ATOM 1048 C C . GLU A 1 126 ? -2.691 4.328 20.931 1.00 72.56 126 GLU A C 1
ATOM 1050 O O . GLU A 1 126 ? -3.812 4.573 21.371 1.00 72.56 126 GLU A O 1
ATOM 1055 N N . SER A 1 127 ? -2.377 4.523 19.646 1.00 75.75 127 SER A N 1
ATOM 1056 C CA . SER A 1 127 ? -3.344 5.021 18.671 1.00 75.75 127 SER A CA 1
ATOM 1057 C C . SER A 1 127 ? -4.364 3.939 18.327 1.00 75.75 127 SER A C 1
ATOM 1059 O O . SER A 1 127 ? -4.070 2.738 18.327 1.00 75.75 127 SER A O 1
ATOM 1061 N N . THR A 1 128 ? -5.566 4.364 17.956 1.00 82.50 128 THR A N 1
ATOM 1062 C CA . THR A 1 128 ? -6.594 3.456 17.447 1.00 82.50 128 THR A CA 1
ATOM 1063 C C . THR A 1 128 ? -6.359 3.070 15.987 1.00 82.50 128 THR A C 1
ATOM 1065 O O . THR A 1 128 ? -7.091 2.243 15.451 1.00 82.50 128 THR A O 1
ATOM 1068 N N . LEU A 1 129 ? -5.332 3.611 15.330 1.00 86.19 129 LEU A N 1
ATOM 1069 C CA . LEU A 1 129 ? -5.105 3.388 13.912 1.00 86.19 129 LEU A CA 1
ATOM 1070 C C . LEU A 1 129 ? -4.444 2.042 13.629 1.00 86.19 129 LEU A C 1
ATOM 1072 O O . LEU A 1 129 ? -3.452 1.637 14.246 1.00 86.19 129 LEU A O 1
ATOM 1076 N N . VAL A 1 130 ? -4.988 1.356 12.630 1.00 88.88 130 VAL A N 1
ATOM 1077 C CA . VAL A 1 130 ? -4.482 0.078 12.145 1.00 88.88 130 VAL A CA 1
ATOM 1078 C C . VAL A 1 130 ? -4.279 0.164 10.643 1.00 88.88 130 VAL A C 1
ATOM 1080 O O . VAL A 1 130 ? -5.120 0.665 9.897 1.00 88.88 130 VAL A O 1
ATOM 1083 N N . THR A 1 131 ? -3.144 -0.366 10.204 1.00 89.69 131 THR A N 1
ATOM 1084 C CA . THR A 1 131 ? -2.767 -0.422 8.800 1.00 89.69 131 THR A CA 1
ATOM 1085 C C . THR A 1 131 ? -2.877 -1.861 8.312 1.00 89.69 131 THR A C 1
ATOM 1087 O O . THR A 1 131 ? -2.147 -2.741 8.774 1.00 89.69 131 THR A O 1
ATOM 1090 N N . LEU A 1 132 ? -3.774 -2.107 7.361 1.00 90.44 132 LEU A N 1
ATOM 1091 C CA . LEU A 1 132 ? -3.828 -3.335 6.576 1.00 90.44 132 LEU A CA 1
ATOM 1092 C C . LEU A 1 132 ? -2.961 -3.163 5.332 1.00 90.44 132 LEU A C 1
ATOM 1094 O O . LEU A 1 132 ? -3.204 -2.280 4.516 1.00 90.44 132 LEU A O 1
ATOM 1098 N N . ILE A 1 133 ? -1.969 -4.029 5.178 1.00 90.00 133 ILE A N 1
ATOM 1099 C CA . ILE A 1 133 ? -1.065 -4.066 4.033 1.00 90.00 133 ILE A CA 1
ATOM 1100 C C . ILE A 1 133 ? -1.361 -5.328 3.232 1.00 90.00 133 ILE A C 1
ATOM 1102 O O . ILE A 1 133 ? -1.441 -6.426 3.791 1.00 90.00 133 ILE A O 1
ATOM 1106 N N . ARG A 1 134 ? -1.490 -5.170 1.915 1.00 90.38 134 ARG A N 1
ATOM 1107 C CA . ARG A 1 134 ? -1.598 -6.258 0.948 1.00 90.38 134 ARG A CA 1
ATOM 1108 C C . ARG A 1 134 ? -0.435 -6.188 -0.030 1.00 90.38 134 ARG A C 1
ATOM 1110 O O . ARG A 1 134 ? -0.118 -5.129 -0.563 1.00 90.38 134 ARG A O 1
ATOM 1117 N N . SER A 1 135 ? 0.183 -7.333 -0.289 1.00 88.62 135 SER A N 1
ATOM 1118 C CA . SER A 1 135 ? 1.196 -7.486 -1.337 1.00 88.62 135 SER A CA 1
ATOM 1119 C C . SER A 1 135 ? 0.962 -8.768 -2.123 1.00 88.62 135 SER A C 1
ATOM 1121 O O . SER A 1 135 ? 0.498 -9.765 -1.577 1.00 88.62 135 SER A O 1
ATOM 1123 N N . GLU A 1 136 ? 1.255 -8.767 -3.419 1.00 85.56 136 GLU A N 1
ATOM 1124 C CA . GLU A 1 136 ? 1.092 -9.963 -4.247 1.00 85.56 136 GLU A CA 1
ATOM 1125 C C . GLU A 1 136 ? 2.118 -11.046 -3.881 1.00 85.56 136 GLU A C 1
ATOM 1127 O O . GLU A 1 136 ? 3.327 -10.805 -3.902 1.00 85.56 136 GLU A O 1
ATOM 1132 N N . LYS A 1 137 ? 1.657 -12.281 -3.618 1.00 80.94 137 LYS A N 1
ATOM 1133 C CA . LYS A 1 137 ? 2.545 -13.431 -3.345 1.00 80.94 137 LYS A CA 1
ATOM 1134 C C . LYS A 1 137 ? 3.429 -13.763 -4.535 1.00 80.94 137 LYS A C 1
ATOM 1136 O O . LYS A 1 137 ? 4.584 -14.152 -4.391 1.00 80.94 137 LYS A O 1
ATOM 1141 N N . ARG A 1 138 ? 2.857 -13.619 -5.728 1.00 66.31 138 ARG A N 1
ATOM 1142 C CA . ARG A 1 138 ? 3.554 -13.732 -7.004 1.00 66.31 138 ARG A CA 1
ATOM 1143 C C . ARG A 1 138 ? 3.739 -12.348 -7.590 1.00 66.31 138 ARG A C 1
ATOM 1145 O O . ARG A 1 138 ? 3.390 -12.136 -8.749 1.00 66.31 138 ARG A O 1
ATOM 1152 N N . ALA A 1 139 ? 4.334 -11.441 -6.818 1.00 54.75 139 ALA A N 1
ATOM 1153 C CA . ALA A 1 139 ? 5.032 -10.312 -7.401 1.00 54.75 139 ALA A CA 1
ATOM 1154 C C . ALA A 1 139 ? 6.151 -10.887 -8.285 1.00 54.75 139 ALA A C 1
ATOM 1156 O O . ALA A 1 139 ? 7.311 -10.993 -7.890 1.00 54.75 139 ALA A O 1
ATOM 1157 N N . ARG A 1 140 ? 5.806 -11.300 -9.515 1.00 50.38 140 ARG A N 1
ATOM 1158 C CA . ARG A 1 140 ? 6.777 -11.261 -10.600 1.00 50.38 140 ARG A CA 1
ATOM 1159 C C . ARG A 1 140 ? 7.345 -9.852 -10.496 1.00 50.38 140 ARG A C 1
ATOM 1161 O O . ARG A 1 140 ? 6.534 -8.928 -10.367 1.00 50.38 140 ARG A O 1
ATOM 1168 N N . PRO A 1 141 ? 8.675 -9.650 -10.512 1.00 49.19 141 PRO A N 1
ATOM 1169 C CA . PRO A 1 141 ? 9.164 -8.306 -10.751 1.00 49.19 141 PRO A CA 1
ATOM 1170 C C . PRO A 1 141 ? 8.366 -7.833 -11.958 1.00 49.19 141 PRO A C 1
ATOM 1172 O O . PRO A 1 141 ? 8.326 -8.544 -12.969 1.00 49.19 141 PRO A O 1
ATOM 1175 N N . LEU A 1 142 ? 7.607 -6.746 -11.795 1.00 46.81 142 LEU A N 1
ATOM 1176 C CA . LEU A 1 142 ? 6.925 -6.078 -12.889 1.00 46.81 142 LEU A CA 1
ATOM 1177 C C . LEU A 1 142 ? 8.051 -5.559 -13.775 1.00 46.81 142 LEU A C 1
ATOM 1179 O O . LEU A 1 142 ? 8.352 -4.374 -13.804 1.00 46.81 142 LEU A O 1
ATOM 1183 N N . ARG A 1 143 ? 8.704 -6.470 -14.497 1.00 50.62 143 ARG A N 1
ATOM 1184 C CA . ARG A 1 143 ? 9.413 -6.179 -15.712 1.00 50.62 143 ARG A CA 1
ATOM 1185 C C . ARG A 1 143 ? 8.270 -5.817 -16.630 1.00 50.62 143 ARG A C 1
ATOM 1187 O O . ARG A 1 143 ? 7.683 -6.677 -17.287 1.00 50.62 143 ARG A O 1
ATOM 1194 N N . SER A 1 144 ? 7.823 -4.568 -16.506 1.00 56.75 144 SER A N 1
ATOM 1195 C CA . SER A 1 144 ? 6.720 -4.061 -17.294 1.00 56.75 144 SER A CA 1
ATOM 1196 C C . SER A 1 144 ? 7.077 -4.362 -18.747 1.00 56.75 144 SER A C 1
ATOM 1198 O O . SER A 1 144 ? 8.261 -4.445 -19.098 1.00 56.75 144 SER A O 1
ATOM 1200 N N . ARG A 1 145 ? 6.090 -4.579 -19.619 1.00 56.69 145 ARG A N 1
ATOM 1201 C CA . ARG A 1 145 ? 6.384 -4.835 -21.039 1.00 56.69 145 ARG A CA 1
ATOM 1202 C C . ARG A 1 145 ? 7.372 -3.804 -21.603 1.00 56.69 145 ARG A C 1
ATOM 1204 O O . ARG A 1 145 ? 8.212 -4.170 -22.414 1.00 56.69 145 ARG A O 1
ATOM 1211 N N . THR A 1 146 ? 7.342 -2.572 -21.087 1.00 58.94 146 THR A N 1
ATOM 1212 C CA . THR A 1 146 ? 8.311 -1.517 -21.403 1.00 58.94 146 THR A CA 1
ATOM 1213 C C . THR A 1 146 ? 9.726 -1.795 -20.886 1.00 58.94 146 THR A C 1
ATOM 1215 O O . THR A 1 146 ? 10.662 -1.606 -21.647 1.00 58.94 146 THR A O 1
ATOM 1218 N N . GLU A 1 147 ? 9.923 -2.326 -19.674 1.00 62.19 147 GLU A N 1
ATOM 1219 C CA . GLU A 1 147 ? 11.254 -2.721 -19.185 1.00 62.19 147 GLU A CA 1
ATOM 1220 C C . GLU A 1 147 ? 11.843 -3.897 -19.974 1.00 62.19 147 GLU A C 1
ATOM 1222 O O . GLU A 1 147 ? 13.049 -3.950 -20.212 1.00 62.19 147 GLU A O 1
ATOM 1227 N N . TYR A 1 148 ? 11.006 -4.843 -20.410 1.00 67.94 148 TYR A N 1
ATOM 1228 C CA . TYR A 1 148 ? 11.443 -5.915 -21.306 1.00 67.94 148 TYR A CA 1
ATOM 1229 C C . TYR A 1 148 ? 11.819 -5.367 -22.689 1.00 67.94 148 TYR A C 1
ATOM 1231 O O . TYR A 1 148 ? 12.860 -5.740 -23.228 1.00 67.94 148 TYR A O 1
ATOM 1239 N N . TYR A 1 149 ? 11.013 -4.452 -23.235 1.00 71.19 149 TYR A N 1
ATOM 1240 C CA . TYR A 1 149 ? 11.263 -3.834 -24.538 1.00 71.19 149 TYR A CA 1
ATOM 1241 C C . TYR A 1 149 ? 12.524 -2.970 -24.519 1.00 71.19 149 TYR A C 1
ATOM 1243 O O . TYR A 1 149 ? 13.394 -3.149 -25.362 1.00 71.19 149 TYR A O 1
ATOM 1251 N N . LEU A 1 150 ? 12.669 -2.103 -23.513 1.00 71.81 150 LEU A N 1
ATOM 1252 C CA . LEU A 1 150 ? 13.848 -1.264 -23.310 1.00 71.81 150 LEU A CA 1
ATOM 1253 C C . LEU A 1 150 ? 15.097 -2.122 -23.149 1.00 71.81 150 LEU A C 1
ATOM 1255 O O . LEU A 1 150 ? 16.071 -1.902 -23.853 1.00 71.81 150 LEU A O 1
ATOM 1259 N N . ASN A 1 151 ? 15.056 -3.157 -22.308 1.00 71.44 151 ASN A N 1
ATOM 1260 C CA . ASN A 1 151 ? 16.212 -4.031 -22.137 1.00 71.44 151 ASN A CA 1
ATOM 1261 C C . ASN A 1 151 ? 16.562 -4.800 -23.421 1.00 71.44 151 ASN A C 1
ATOM 1263 O O . ASN A 1 151 ? 17.736 -4.980 -23.726 1.00 71.44 151 ASN A O 1
ATOM 1267 N N . THR A 1 152 ? 15.559 -5.235 -24.187 1.00 75.75 152 THR A N 1
ATOM 1268 C CA . THR A 1 152 ? 15.779 -5.884 -25.488 1.00 75.75 152 THR A CA 1
ATOM 1269 C C . THR A 1 152 ? 16.399 -4.909 -26.489 1.00 75.75 152 THR A C 1
ATOM 1271 O O . THR A 1 152 ? 17.392 -5.249 -27.123 1.00 75.75 152 THR A O 1
ATOM 1274 N N . VAL A 1 153 ? 15.886 -3.677 -26.580 1.00 78.19 153 VAL A N 1
ATOM 1275 C CA . VAL A 1 153 ? 16.439 -2.621 -27.443 1.00 78.19 153 VAL A CA 1
ATOM 1276 C C . VAL A 1 153 ? 17.873 -2.289 -27.043 1.00 78.19 153 VAL A C 1
ATOM 1278 O O . VAL A 1 153 ? 18.728 -2.191 -27.919 1.00 78.19 153 VAL A O 1
ATOM 1281 N N . THR A 1 154 ? 18.172 -2.179 -25.749 1.00 77.19 154 THR A N 1
ATOM 1282 C CA . THR A 1 154 ? 19.530 -1.913 -25.261 1.00 77.19 154 THR A CA 1
ATOM 1283 C C . THR A 1 154 ? 20.488 -3.045 -25.627 1.00 77.19 154 THR A C 1
ATOM 1285 O O . THR A 1 154 ? 21.553 -2.777 -26.177 1.00 77.19 154 THR A O 1
ATOM 1288 N N . ILE A 1 155 ? 20.106 -4.309 -25.403 1.00 79.06 155 ILE A N 1
ATOM 1289 C CA . ILE A 1 155 ? 20.929 -5.473 -25.778 1.00 79.06 155 ILE A CA 1
ATOM 1290 C C . ILE A 1 155 ? 21.168 -5.502 -27.290 1.00 79.06 155 ILE A C 1
ATOM 1292 O O . ILE A 1 155 ? 22.309 -5.637 -27.722 1.00 79.06 155 ILE A O 1
ATOM 1296 N N . VAL A 1 156 ? 20.120 -5.327 -28.098 1.00 79.81 156 VAL A N 1
ATOM 1297 C CA . VAL A 1 156 ? 20.234 -5.309 -29.564 1.00 79.81 156 VAL A CA 1
ATOM 1298 C C . VAL A 1 156 ? 21.132 -4.160 -30.027 1.00 79.81 156 VAL A C 1
ATOM 1300 O O . VAL A 1 156 ? 22.002 -4.370 -30.867 1.00 79.81 156 VAL A O 1
ATOM 1303 N N . SER A 1 157 ? 20.988 -2.972 -29.435 1.00 74.81 157 SER A N 1
ATOM 1304 C CA . SER A 1 157 ? 21.821 -1.806 -29.756 1.00 74.81 157 SER A CA 1
ATOM 1305 C C . SER A 1 157 ? 23.296 -2.069 -29.455 1.00 74.81 157 SER A C 1
ATOM 1307 O O . SER A 1 157 ? 24.143 -1.772 -30.290 1.00 74.81 157 SER A O 1
ATOM 1309 N N . VAL A 1 158 ? 23.606 -2.679 -28.305 1.00 79.31 158 VAL A N 1
ATOM 1310 C CA . VAL A 1 158 ? 24.978 -3.048 -27.914 1.00 79.31 158 VAL A CA 1
ATOM 1311 C C . VAL A 1 158 ? 25.557 -4.121 -28.841 1.00 79.31 158 VAL A C 1
ATOM 1313 O O . VAL A 1 158 ? 26.708 -4.006 -29.257 1.00 79.31 158 VAL A O 1
ATOM 1316 N N . VAL A 1 159 ? 24.767 -5.131 -29.216 1.00 78.69 159 VAL A N 1
ATOM 1317 C CA . VAL A 1 159 ? 25.195 -6.199 -30.137 1.00 78.69 159 VAL A CA 1
ATOM 1318 C C . VAL A 1 159 ? 25.485 -5.651 -31.536 1.00 78.69 159 VAL A C 1
ATOM 1320 O O . VAL A 1 159 ? 26.518 -5.987 -32.112 1.00 78.69 159 VAL A O 1
ATOM 1323 N N . ILE A 1 160 ? 24.627 -4.773 -32.068 1.00 76.38 160 ILE A N 1
ATOM 1324 C CA . ILE A 1 160 ? 24.857 -4.102 -33.359 1.00 76.38 160 ILE A CA 1
ATOM 1325 C C . ILE A 1 160 ? 26.142 -3.273 -33.303 1.00 76.38 160 ILE A C 1
ATOM 1327 O O . ILE A 1 160 ? 26.935 -3.294 -34.241 1.00 76.38 160 ILE A O 1
ATOM 1331 N N . LEU A 1 161 ? 26.382 -2.581 -32.191 1.00 70.56 161 LEU A N 1
ATOM 1332 C CA . LEU A 1 161 ? 27.582 -1.772 -32.008 1.00 70.56 161 LEU A CA 1
ATOM 1333 C C . LEU A 1 161 ? 28.858 -2.612 -31.972 1.00 70.56 161 LEU A C 1
ATOM 1335 O O . LEU A 1 161 ? 29.832 -2.262 -32.634 1.00 70.56 161 LEU A O 1
ATOM 1339 N N . LEU A 1 162 ? 28.836 -3.741 -31.260 1.00 72.06 162 LEU A N 1
ATOM 1340 C CA . LEU A 1 162 ? 29.939 -4.702 -31.258 1.00 72.06 162 LEU A CA 1
ATOM 1341 C C . LEU A 1 162 ? 30.205 -5.249 -32.666 1.00 72.06 162 LEU A C 1
ATOM 1343 O O . LEU A 1 162 ? 31.357 -5.303 -33.085 1.00 72.06 162 LEU A O 1
ATOM 1347 N N . PHE A 1 163 ? 29.156 -5.575 -33.425 1.00 71.62 163 PHE A N 1
ATOM 1348 C CA . PHE A 1 163 ? 29.291 -6.010 -34.818 1.00 71.62 163 PHE A CA 1
ATOM 1349 C C . PHE A 1 163 ? 29.891 -4.926 -35.720 1.00 71.62 163 PHE A C 1
ATOM 1351 O O . PHE A 1 163 ? 30.775 -5.218 -36.5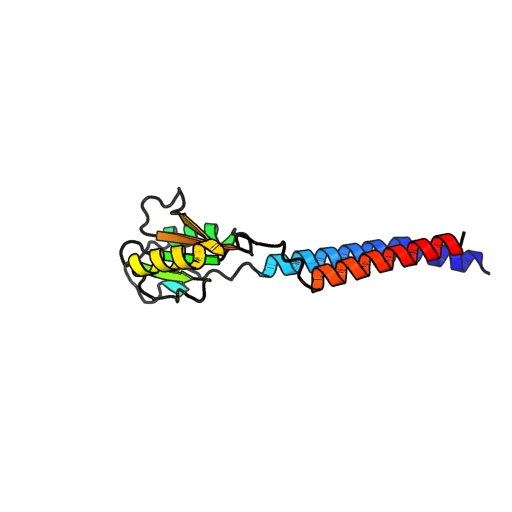23 1.00 71.62 163 PHE A O 1
ATOM 1358 N N . CYS A 1 164 ? 29.462 -3.672 -35.572 1.00 68.12 164 CYS A N 1
ATOM 1359 C CA . CYS A 1 164 ? 30.036 -2.551 -36.311 1.00 68.12 164 CYS A CA 1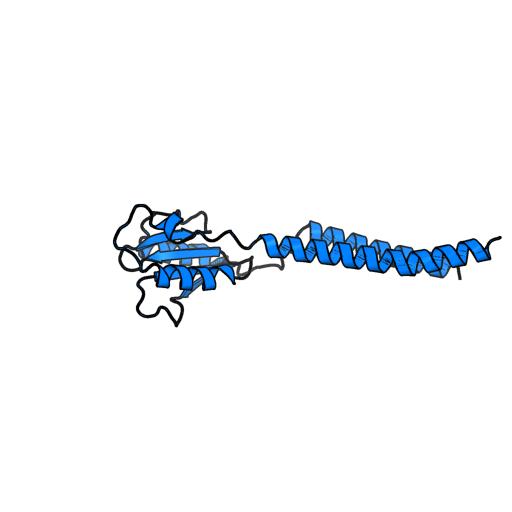
ATOM 1360 C C . CYS A 1 164 ? 31.522 -2.362 -35.991 1.00 68.12 164 CYS A C 1
ATOM 1362 O O . CYS A 1 164 ? 32.299 -2.106 -36.902 1.00 68.12 164 CYS A O 1
ATOM 1364 N N . ILE A 1 165 ? 31.933 -2.520 -34.730 1.00 67.94 165 ILE A N 1
ATOM 1365 C CA . ILE A 1 165 ? 33.347 -2.431 -34.341 1.00 67.94 165 ILE A CA 1
ATOM 1366 C C . ILE A 1 165 ? 34.154 -3.558 -34.999 1.00 67.94 165 ILE A C 1
ATOM 1368 O O . ILE A 1 165 ? 35.166 -3.264 -35.624 1.00 67.94 165 ILE A O 1
ATOM 1372 N N . VAL A 1 166 ? 33.672 -4.806 -34.933 1.00 69.06 166 VAL A N 1
ATOM 1373 C CA . VAL A 1 166 ? 34.354 -5.987 -35.501 1.00 69.06 166 VAL A CA 1
ATOM 1374 C C . VAL A 1 166 ? 34.479 -5.927 -37.026 1.00 69.06 166 VAL A C 1
ATOM 1376 O O . VAL A 1 166 ? 35.475 -6.382 -37.565 1.00 69.06 166 VAL A O 1
ATOM 1379 N N . ILE A 1 167 ? 33.491 -5.371 -37.734 1.00 62.28 167 ILE A N 1
ATOM 1380 C CA . ILE A 1 167 ? 33.541 -5.211 -39.201 1.00 62.28 167 ILE A CA 1
ATOM 1381 C C . ILE A 1 167 ? 34.483 -4.065 -39.619 1.00 62.28 167 ILE A C 1
ATOM 1383 O O . ILE A 1 167 ? 34.962 -4.033 -40.753 1.00 62.28 167 ILE A O 1
ATOM 1387 N N . ILE A 1 168 ? 34.711 -3.090 -38.734 1.00 54.84 168 ILE A N 1
ATOM 1388 C CA . ILE A 1 168 ? 35.531 -1.902 -39.009 1.00 54.84 168 ILE A CA 1
ATOM 1389 C C . ILE A 1 168 ? 37.020 -2.128 -38.682 1.00 54.84 168 ILE A C 1
ATOM 1391 O O . ILE A 1 168 ? 37.856 -1.463 -39.304 1.00 54.84 168 ILE A O 1
ATOM 1395 N N . THR A 1 169 ? 37.343 -3.021 -37.739 1.00 48.59 169 THR A N 1
ATOM 1396 C CA . THR A 1 169 ? 38.704 -3.519 -37.437 1.00 48.59 169 THR A CA 1
ATOM 1397 C C . THR A 1 169 ? 39.137 -4.618 -38.390 1.00 48.59 169 THR A C 1
ATOM 1399 O O . THR A 1 169 ? 40.283 -4.533 -38.882 1.00 48.59 169 THR A O 1
#

Radius of gyration: 24.97 Å; chains: 1; bounding box: 58×36×68 Å

Sequence (169 aa):
MKIKTQSFLLLAGIIIIPIVLLSSYWLMFHQRQKLGSDVPTYEEIFQEKQNLTSAEDWERIRSFISRRPPNMEITVFDKATMEVLYSTMEQFAQGQKLDNRNLLQYSMDNSDRYFFQMITPPHLKESTLVTLIRSEKRARPLRSRTEYYLNTVTIVSVVILLFCIVIIT

pLDDT: mean 75.22, std 12.38, range [43.16, 93.19]

Foldseek 3Di:
DLVVVVVVLVVCCVPVLVVLVVVLVVVVVVVQLVLQPPDDQPCVQPVPPDDQFDSVLSVVVVVVSSPDGSQKWKWKAFQVQQATSDTPDPVHDHRDRDDPVCVVVVCVVCVVFWDWDKDDPPVQPVGRMIMIMIGTPPPPVCCPVVVVVSVVVSVVVVVVSVVVVVVSD